Protein AF-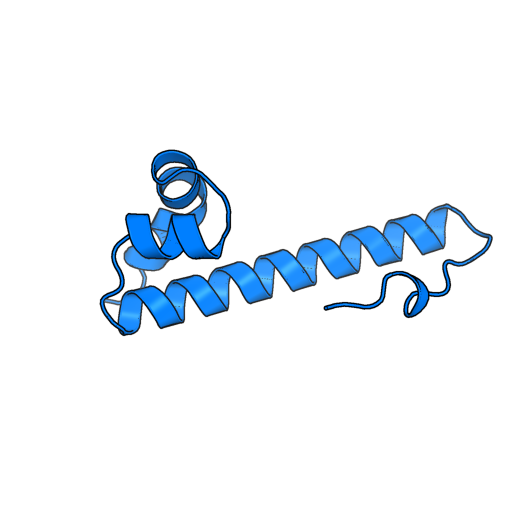A0A7Y6UKI6-F1 (afdb_monomer_lite)

Foldseek 3Di:
DPDPVVDDADPDPVRNVVVVVVVVVVVVVVLQVVVLVCVVVVHDLCVSCVVVVHHSVVSCVPHVVSVVPPD

Structure (mmCIF, N/CA/C/O backbone):
data_AF-A0A7Y6UKI6-F1
#
_entry.id   AF-A0A7Y6UKI6-F1
#
loop_
_atom_site.group_PDB
_atom_site.id
_atom_site.type_symbol
_atom_site.label_atom_id
_atom_site.label_alt_id
_atom_site.label_comp_id
_atom_site.label_asym_id
_atom_site.label_entity_id
_atom_site.label_seq_id
_atom_site.pdbx_PDB_ins_code
_atom_site.Cartn_x
_atom_site.Cartn_y
_atom_site.Cartn_z
_atom_site.occupancy
_atom_site.B_iso_or_equiv
_atom_site.auth_seq_id
_atom_site.auth_comp_id
_atom_site.auth_asym_id
_atom_site.auth_atom_id
_atom_site.pdbx_PDB_model_num
ATOM 1 N N . MET A 1 1 ? 5.589 -15.965 -1.355 1.00 54.75 1 MET A N 1
ATOM 2 C CA . MET A 1 1 ? 6.816 -15.195 -1.633 1.00 54.75 1 MET A CA 1
ATOM 3 C C . MET A 1 1 ? 6.863 -15.033 -3.137 1.00 54.75 1 MET A C 1
ATOM 5 O O . MET A 1 1 ? 6.778 -16.049 -3.810 1.00 54.75 1 MET A O 1
ATOM 9 N N . ILE A 1 2 ? 6.831 -13.802 -3.652 1.00 71.31 2 ILE A N 1
ATOM 10 C CA . ILE A 1 2 ? 7.066 -13.579 -5.085 1.00 71.31 2 ILE A CA 1
ATOM 11 C C . ILE A 1 2 ? 8.534 -13.941 -5.309 1.00 71.31 2 ILE A C 1
ATOM 13 O O . ILE A 1 2 ? 9.397 -13.392 -4.625 1.00 71.31 2 ILE A O 1
ATOM 17 N N . ASP A 1 3 ? 8.787 -14.918 -6.171 1.00 76.31 3 ASP A N 1
ATOM 18 C CA . ASP A 1 3 ? 10.139 -15.310 -6.548 1.00 76.31 3 ASP A CA 1
ATOM 19 C C . ASP A 1 3 ? 10.767 -14.162 -7.363 1.00 76.31 3 ASP A C 1
ATOM 21 O O . ASP A 1 3 ? 10.175 -13.760 -8.371 1.00 76.31 3 ASP A O 1
ATOM 25 N N . PRO A 1 4 ? 11.895 -13.573 -6.923 1.00 61.56 4 PRO A N 1
ATOM 26 C CA . PRO A 1 4 ? 12.550 -12.502 -7.668 1.00 61.56 4 PRO A CA 1
ATOM 27 C C . PRO A 1 4 ? 13.033 -12.959 -9.051 1.00 61.56 4 PRO A C 1
ATOM 29 O O . PRO A 1 4 ? 13.057 -12.137 -9.966 1.00 61.56 4 PRO A O 1
ATOM 32 N N . ASP A 1 5 ? 13.326 -14.251 -9.231 1.00 66.81 5 ASP A N 1
ATOM 33 C CA . ASP A 1 5 ? 13.821 -14.807 -10.495 1.00 66.81 5 ASP A CA 1
ATOM 34 C C . ASP A 1 5 ? 12.687 -15.129 -11.485 1.00 66.81 5 ASP A C 1
ATOM 36 O O . ASP A 1 5 ? 12.936 -15.416 -12.658 1.00 66.81 5 ASP A O 1
ATOM 40 N N . ALA A 1 6 ? 11.422 -15.019 -11.057 1.00 67.19 6 ALA A N 1
ATOM 41 C CA . ALA A 1 6 ? 10.269 -15.171 -11.946 1.00 67.19 6 ALA A CA 1
ATOM 42 C C . ALA A 1 6 ? 10.145 -14.032 -12.976 1.00 67.19 6 ALA A C 1
ATOM 44 O O . ALA A 1 6 ? 9.406 -14.170 -13.953 1.00 67.19 6 ALA A O 1
ATOM 45 N N . PHE A 1 7 ? 10.856 -12.916 -12.783 1.00 68.19 7 PHE A N 1
ATOM 46 C CA . PHE A 1 7 ? 10.895 -11.803 -13.728 1.00 68.19 7 PHE A CA 1
ATOM 47 C C . PHE A 1 7 ? 12.229 -11.808 -14.476 1.00 68.19 7 PHE A C 1
ATOM 49 O O . PHE A 1 7 ? 13.205 -11.203 -14.041 1.00 68.19 7 PHE A O 1
ATOM 56 N N . GLN A 1 8 ? 12.270 -12.484 -15.624 1.00 70.38 8 GLN A N 1
ATOM 57 C CA . GLN A 1 8 ? 13.366 -12.318 -16.580 1.00 70.38 8 GLN A CA 1
ATOM 58 C C . GLN A 1 8 ? 13.322 -10.876 -17.107 1.00 70.38 8 GLN A C 1
ATOM 60 O O . GLN A 1 8 ? 12.403 -10.499 -17.834 1.00 70.38 8 GLN A O 1
ATOM 65 N N . LEU A 1 9 ? 14.279 -10.055 -16.676 1.00 76.94 9 LEU A N 1
ATOM 66 C CA . LEU A 1 9 ? 14.437 -8.681 -17.140 1.00 76.94 9 LEU A CA 1
ATOM 67 C C . LEU A 1 9 ? 15.061 -8.685 -18.537 1.00 76.94 9 LEU A C 1
ATOM 69 O O . LEU A 1 9 ? 15.978 -9.457 -18.805 1.00 76.94 9 LEU A O 1
ATOM 73 N N . SER A 1 10 ? 14.554 -7.828 -19.419 1.00 80.81 10 SER A N 1
ATOM 74 C CA . SER A 1 10 ? 15.135 -7.622 -20.746 1.00 80.81 10 SER A CA 1
ATOM 75 C C . SER A 1 10 ? 16.509 -6.960 -20.636 1.00 80.81 10 SER A C 1
ATOM 77 O O . SER A 1 10 ? 16.724 -6.122 -19.752 1.00 80.81 10 SER A O 1
ATOM 79 N N . ASP A 1 11 ? 17.409 -7.284 -21.567 1.00 86.38 11 ASP A N 1
ATOM 80 C CA . ASP A 1 11 ? 18.717 -6.629 -21.700 1.00 86.38 11 ASP A CA 1
ATOM 81 C C . ASP A 1 11 ? 18.592 -5.141 -22.080 1.00 86.38 11 ASP A C 1
ATOM 83 O O . ASP A 1 11 ? 19.554 -4.386 -21.932 1.00 86.38 11 ASP A O 1
ATOM 87 N N . ASP A 1 12 ? 17.414 -4.694 -22.539 1.00 92.44 12 ASP A 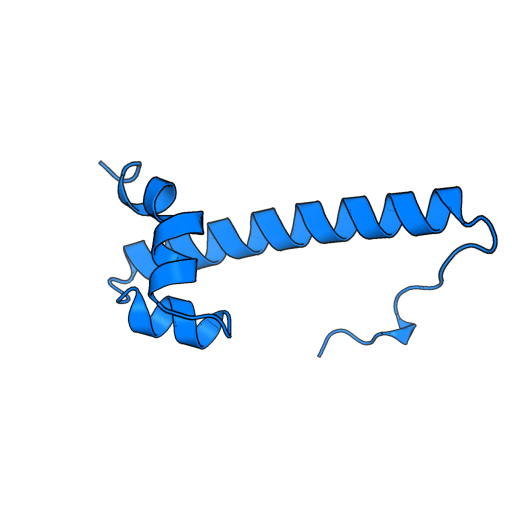N 1
ATOM 88 C CA . ASP A 1 12 ? 17.104 -3.277 -22.730 1.00 92.44 12 ASP A CA 1
ATOM 89 C C . ASP A 1 12 ? 16.652 -2.625 -21.401 1.00 92.44 12 ASP A C 1
ATOM 91 O O . ASP A 1 12 ? 15.570 -2.937 -20.876 1.00 92.44 12 ASP A O 1
ATOM 95 N N . PRO A 1 13 ? 17.417 -1.655 -20.852 1.00 92.38 13 PRO A N 1
ATOM 96 C CA . PRO A 1 13 ? 17.026 -0.933 -19.646 1.00 92.38 13 PRO A CA 1
ATOM 97 C C . PRO A 1 13 ? 15.670 -0.227 -19.763 1.00 92.38 13 PRO A C 1
ATOM 99 O O . PRO A 1 13 ? 14.973 -0.085 -18.756 1.00 92.38 13 PRO A O 1
ATOM 102 N N . ALA A 1 14 ? 15.271 0.217 -20.961 1.00 94.88 14 ALA A N 1
ATOM 103 C CA . ALA A 1 14 ? 13.991 0.887 -21.166 1.00 94.88 14 ALA A CA 1
ATOM 104 C C . ALA A 1 14 ? 12.808 -0.069 -20.940 1.00 94.88 14 ALA A C 1
ATOM 106 O O . ALA A 1 14 ? 11.850 0.284 -20.245 1.00 94.88 14 ALA A O 1
ATOM 107 N N . GLU A 1 15 ? 12.895 -1.293 -21.460 1.00 92.44 15 GLU A N 1
ATOM 108 C CA . GLU A 1 15 ? 11.873 -2.329 -21.284 1.00 92.44 15 GLU A CA 1
ATOM 109 C C . GLU A 1 15 ? 11.793 -2.802 -19.825 1.00 92.44 15 GLU A C 1
ATOM 111 O O . GLU A 1 15 ? 10.705 -2.919 -19.247 1.00 92.44 15 GLU A O 1
ATOM 116 N N . THR A 1 16 ? 12.948 -2.977 -19.181 1.00 91.31 16 THR A N 1
ATOM 117 C CA . THR A 1 16 ? 13.026 -3.294 -17.751 1.00 91.31 16 THR A CA 1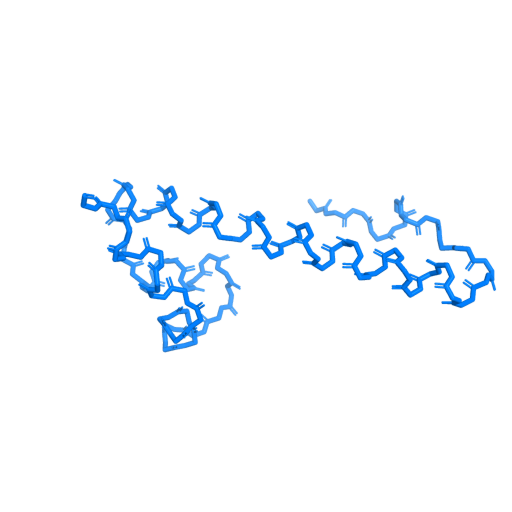
ATOM 118 C C . THR A 1 16 ? 12.361 -2.209 -16.897 1.00 91.31 16 THR A C 1
ATOM 120 O O . THR A 1 16 ? 11.531 -2.510 -16.034 1.00 91.31 16 THR A O 1
ATOM 123 N N . LEU A 1 17 ? 12.642 -0.928 -17.156 1.00 93.69 17 LEU A N 1
ATOM 124 C CA . LEU A 1 17 ? 12.010 0.178 -16.430 1.00 93.69 17 LEU A CA 1
ATOM 125 C C . LEU A 1 17 ? 10.499 0.258 -16.686 1.00 93.69 17 LEU A C 1
ATOM 127 O O . LEU A 1 17 ? 9.741 0.521 -15.748 1.00 93.69 17 LEU A O 1
ATOM 131 N N . ALA A 1 1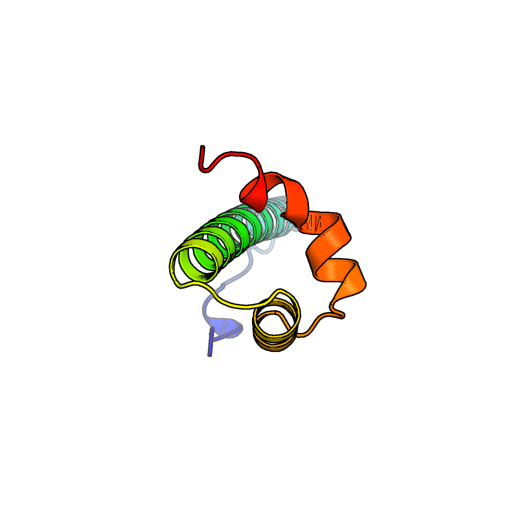8 ? 10.044 -0.009 -17.913 1.00 92.50 18 ALA A N 1
ATOM 132 C CA . ALA A 1 18 ? 8.619 -0.076 -18.234 1.00 92.50 18 ALA A CA 1
ATOM 133 C C . ALA A 1 18 ? 7.911 -1.186 -17.436 1.00 92.50 18 ALA A C 1
ATOM 135 O O . ALA A 1 18 ? 6.849 -0.949 -16.853 1.00 92.50 18 ALA A O 1
ATOM 136 N N . THR A 1 19 ? 8.539 -2.359 -17.323 1.00 91.06 19 THR A N 1
ATOM 137 C CA . THR A 1 19 ? 8.046 -3.483 -16.510 1.00 91.06 19 THR A CA 1
ATOM 138 C C . THR A 1 19 ? 7.954 -3.105 -15.035 1.00 91.06 19 THR A C 1
ATOM 140 O O . THR A 1 19 ? 6.918 -3.300 -14.399 1.00 91.06 19 THR A O 1
ATOM 143 N N . VAL A 1 20 ? 8.995 -2.473 -14.488 1.00 92.94 20 VAL A N 1
ATOM 144 C CA . VAL A 1 20 ? 8.995 -1.991 -13.100 1.00 92.94 20 VAL A CA 1
ATOM 145 C C . VAL A 1 20 ? 7.859 -0.988 -12.856 1.00 92.94 20 VAL A C 1
ATOM 147 O O . VAL A 1 20 ? 7.196 -1.041 -11.818 1.00 92.94 20 VAL A O 1
ATOM 150 N N . VAL A 1 21 ? 7.593 -0.078 -13.800 1.00 95.94 21 VAL A N 1
ATOM 151 C CA . VAL A 1 21 ? 6.466 0.865 -13.704 1.00 95.94 21 VAL A CA 1
ATOM 152 C C . VAL A 1 21 ? 5.124 0.132 -13.721 1.00 95.94 21 VAL A C 1
ATOM 154 O O . VAL A 1 21 ? 4.249 0.460 -12.917 1.00 95.94 21 VAL A O 1
ATOM 157 N N . ALA A 1 22 ? 4.954 -0.862 -14.593 1.00 94.25 22 ALA A N 1
ATOM 158 C CA . ALA A 1 22 ? 3.736 -1.665 -14.650 1.00 94.25 22 ALA A CA 1
ATOM 159 C C . ALA A 1 22 ? 3.489 -2.421 -13.333 1.00 94.25 22 ALA A C 1
ATOM 161 O O . ALA A 1 22 ? 2.382 -2.372 -12.794 1.00 94.25 22 ALA A O 1
ATOM 162 N N . LEU A 1 23 ? 4.531 -3.033 -12.764 1.00 93.75 23 LEU A N 1
ATOM 163 C CA . LEU A 1 23 ? 4.459 -3.735 -11.482 1.00 93.75 23 LEU A CA 1
ATOM 164 C C . LEU A 1 23 ? 4.113 -2.795 -10.324 1.00 93.75 23 LEU A C 1
ATOM 166 O O . LEU A 1 23 ? 3.279 -3.147 -9.495 1.00 93.75 23 LEU A O 1
ATOM 170 N N . ARG A 1 24 ? 4.684 -1.582 -10.282 1.00 95.44 24 ARG A N 1
ATOM 171 C CA . ARG A 1 24 ? 4.323 -0.574 -9.267 1.00 95.44 24 ARG A CA 1
ATOM 172 C C . ARG A 1 24 ? 2.851 -0.190 -9.355 1.00 95.44 24 ARG A C 1
ATOM 174 O O . ARG A 1 24 ? 2.167 -0.201 -8.342 1.00 95.44 24 ARG A O 1
ATOM 181 N N . ARG A 1 25 ? 2.338 0.062 -10.563 1.00 96.50 25 ARG A N 1
ATOM 182 C CA . ARG A 1 25 ? 0.914 0.381 -10.768 1.00 96.50 25 ARG A CA 1
ATOM 183 C C . ARG A 1 25 ? -0.000 -0.762 -10.329 1.00 96.50 25 ARG A C 1
ATOM 185 O O . ARG A 1 25 ? -1.037 -0.514 -9.718 1.00 96.50 25 ARG A O 1
ATOM 192 N N . LEU A 1 26 ? 0.381 -2.003 -10.632 1.00 95.88 26 LEU A N 1
ATOM 193 C CA . LEU A 1 26 ? -0.360 -3.180 -10.187 1.00 95.88 26 LEU A CA 1
ATOM 194 C C . LEU A 1 26 ? -0.337 -3.304 -8.658 1.00 95.88 26 LEU A C 1
ATOM 196 O O . LEU A 1 26 ? -1.388 -3.499 -8.052 1.00 95.88 26 LEU A O 1
ATOM 200 N N . ALA A 1 27 ? 0.832 -3.147 -8.036 1.00 94.88 27 ALA A N 1
ATOM 201 C CA . ALA A 1 27 ? 0.978 -3.176 -6.585 1.00 94.88 27 ALA A CA 1
ATOM 202 C C . ALA A 1 27 ? 0.135 -2.085 -5.907 1.00 94.88 27 ALA A C 1
ATOM 204 O O . ALA A 1 27 ? -0.595 -2.391 -4.969 1.00 94.88 27 ALA A O 1
ATOM 205 N N . ASP A 1 28 ? 0.156 -0.854 -6.426 1.00 95.00 28 ASP A N 1
ATOM 206 C CA . ASP A 1 28 ? -0.655 0.257 -5.917 1.00 95.00 28 ASP A CA 1
ATOM 207 C C . ASP A 1 28 ? -2.161 -0.052 -6.008 1.00 95.00 28 ASP A C 1
ATOM 209 O O . ASP A 1 28 ? -2.923 0.232 -5.082 1.00 95.00 28 ASP A O 1
ATOM 213 N N . SER A 1 29 ? -2.608 -0.667 -7.109 1.00 96.19 29 SER A N 1
ATOM 214 C CA . SER A 1 29 ? -4.008 -1.075 -7.277 1.00 96.19 29 SER A CA 1
ATOM 215 C C . SER A 1 29 ? -4.415 -2.165 -6.282 1.00 96.19 29 SER A C 1
ATOM 217 O O . SER A 1 29 ? -5.474 -2.064 -5.657 1.00 96.19 29 SER A O 1
ATOM 219 N N . LEU A 1 30 ? -3.575 -3.189 -6.104 1.00 96.31 30 LEU A N 1
ATOM 220 C CA . LEU A 1 30 ? -3.820 -4.279 -5.157 1.00 96.31 30 LEU A CA 1
ATOM 221 C C . LEU A 1 30 ? -3.806 -3.784 -3.705 1.00 96.31 30 LEU A C 1
ATOM 223 O O . LEU A 1 30 ? -4.667 -4.188 -2.926 1.00 96.31 30 LEU A O 1
ATOM 227 N N . GLU A 1 31 ? -2.883 -2.882 -3.351 1.00 96.12 31 GLU A N 1
ATOM 228 C CA . GLU A 1 31 ? -2.826 -2.235 -2.034 1.00 96.12 31 GLU A CA 1
ATOM 229 C C . GLU A 1 31 ? -4.158 -1.544 -1.724 1.00 96.12 31 GLU A C 1
ATOM 231 O O . GLU A 1 31 ? -4.770 -1.814 -0.689 1.00 96.12 31 GLU A O 1
ATOM 236 N N . ARG A 1 32 ? -4.658 -0.706 -2.642 1.00 96.12 32 ARG A N 1
ATOM 237 C CA . ARG A 1 32 ? -5.921 0.023 -2.443 1.00 96.12 32 ARG A CA 1
ATOM 238 C C . ARG A 1 32 ? -7.123 -0.912 -2.302 1.00 96.12 32 ARG A C 1
ATOM 240 O O . ARG A 1 32 ? -7.928 -0.715 -1.395 1.00 96.12 32 ARG A O 1
ATOM 247 N N . GLN A 1 33 ? -7.229 -1.943 -3.142 1.00 96.75 33 GLN A N 1
ATOM 248 C CA . GLN A 1 33 ? -8.307 -2.940 -3.056 1.00 96.75 33 GLN A CA 1
ATOM 249 C C . GLN A 1 33 ? -8.278 -3.700 -1.723 1.00 96.75 33 GLN A C 1
ATOM 251 O O . GLN A 1 33 ? -9.310 -3.862 -1.073 1.00 96.75 33 GLN A O 1
ATOM 256 N N . ALA A 1 34 ? -7.093 -4.127 -1.279 1.00 96.38 34 ALA A N 1
ATOM 257 C CA . ALA A 1 34 ? -6.932 -4.824 -0.007 1.00 96.38 34 ALA A CA 1
ATOM 258 C C . ALA A 1 34 ? -7.288 -3.928 1.190 1.00 96.38 34 ALA A C 1
ATOM 260 O O . ALA A 1 34 ? -7.917 -4.391 2.142 1.00 96.38 34 ALA A O 1
ATOM 261 N N . VAL A 1 35 ? -6.915 -2.646 1.137 1.00 96.88 35 VAL A N 1
ATOM 262 C CA . VAL A 1 35 ? -7.238 -1.658 2.176 1.00 96.88 35 VAL A CA 1
ATOM 263 C C . VAL A 1 35 ? -8.740 -1.401 2.237 1.00 96.88 35 VAL A C 1
ATOM 265 O O . VAL A 1 35 ? -9.297 -1.447 3.330 1.00 96.88 35 VAL A O 1
ATOM 268 N N . ALA A 1 36 ? -9.404 -1.201 1.096 1.00 96.25 36 ALA A N 1
ATOM 269 C CA . ALA A 1 36 ? -10.857 -1.034 1.039 1.00 96.25 36 ALA A CA 1
ATOM 270 C C . ALA A 1 36 ? -11.582 -2.247 1.649 1.00 96.25 36 ALA A C 1
ATOM 272 O O . ALA A 1 36 ? -12.350 -2.097 2.597 1.00 96.25 36 ALA A O 1
ATOM 273 N N . ALA A 1 37 ? -11.225 -3.462 1.225 1.00 96.44 37 ALA A N 1
ATOM 274 C CA . ALA A 1 37 ? -11.794 -4.692 1.778 1.00 96.44 37 ALA A CA 1
ATOM 275 C C . ALA A 1 37 ? -11.504 -4.875 3.283 1.00 96.44 37 ALA A C 1
ATOM 277 O O . ALA A 1 37 ? -12.283 -5.496 4.008 1.00 96.44 37 ALA A O 1
ATOM 278 N N . ALA A 1 38 ? -10.371 -4.372 3.784 1.00 97.00 38 ALA A N 1
ATOM 279 C CA . ALA A 1 38 ? -10.062 -4.386 5.212 1.00 97.00 38 ALA A CA 1
ATOM 280 C C . ALA A 1 38 ? -10.939 -3.394 5.993 1.00 97.00 38 ALA A C 1
ATOM 282 O O . ALA A 1 38 ? -11.432 -3.741 7.069 1.00 97.00 38 ALA A O 1
ATOM 283 N N . LEU A 1 39 ? -11.160 -2.193 5.449 1.00 95.44 39 LEU A N 1
ATOM 284 C CA . LEU A 1 39 ? -12.050 -1.185 6.031 1.00 95.44 39 LEU A CA 1
ATOM 285 C C . LEU A 1 39 ? -13.498 -1.689 6.092 1.00 95.44 39 LEU A C 1
ATOM 287 O O . LEU A 1 39 ? -14.111 -1.598 7.152 1.00 95.44 39 LEU A O 1
ATOM 291 N N . GLU A 1 40 ? -14.002 -2.316 5.025 1.00 95.19 40 GLU A N 1
ATOM 292 C CA . GLU A 1 40 ? -15.327 -2.966 4.997 1.00 95.19 40 GLU A CA 1
ATOM 293 C C . GLU A 1 40 ? -15.474 -4.040 6.085 1.00 95.19 40 GLU A C 1
ATOM 295 O O . GLU A 1 40 ? -16.527 -4.197 6.699 1.00 95.19 40 GLU A O 1
ATOM 300 N N . LYS A 1 41 ? -14.388 -4.763 6.383 1.00 96.75 41 LYS A N 1
ATOM 301 C CA . LYS A 1 41 ? -14.327 -5.756 7.469 1.00 96.75 41 LYS A CA 1
ATOM 302 C C . LYS A 1 41 ? -14.108 -5.135 8.854 1.00 96.75 41 LYS A C 1
ATOM 304 O O . LYS A 1 41 ? -13.832 -5.864 9.809 1.00 96.75 41 LYS A O 1
ATOM 309 N N . GLY A 1 42 ? -14.174 -3.810 8.975 1.00 96.50 42 GLY A N 1
ATOM 310 C CA . GLY A 1 42 ? -14.015 -3.078 10.231 1.00 96.50 42 GLY A CA 1
ATOM 311 C C . GLY A 1 42 ? -12.590 -3.082 10.786 1.00 96.50 42 GLY A C 1
ATOM 312 O O . GLY A 1 42 ? -12.396 -2.914 11.993 1.00 96.50 42 GLY A O 1
ATOM 313 N N . TRP A 1 43 ? -11.567 -3.317 9.956 1.00 97.38 43 TRP A N 1
ATOM 314 C CA . TRP A 1 43 ? -10.185 -3.259 10.429 1.00 97.38 43 TRP A CA 1
ATOM 315 C C . TRP A 1 43 ? -9.805 -1.835 10.827 1.00 97.38 43 TRP A C 1
ATOM 317 O O . TRP A 1 43 ? -10.112 -0.862 10.144 1.00 97.38 43 TRP A O 1
ATOM 327 N N . SER A 1 44 ? -9.052 -1.714 11.921 1.00 96.00 44 SER A N 1
ATOM 328 C CA . SER A 1 44 ? -8.472 -0.433 12.305 1.00 96.00 44 SER A CA 1
ATOM 329 C C . SER A 1 44 ? -7.289 -0.074 11.405 1.00 96.00 44 SER A C 1
ATOM 331 O O . SER A 1 44 ? -6.528 -0.936 10.957 1.00 96.00 44 SER A O 1
ATOM 333 N N . TRP A 1 45 ? -7.048 1.225 11.241 1.00 95.94 45 TRP A N 1
ATOM 334 C CA . TRP A 1 45 ? -5.874 1.741 10.535 1.00 95.94 45 TRP A CA 1
ATOM 335 C C . TRP A 1 45 ? -4.538 1.231 11.078 1.00 95.94 45 TRP A C 1
ATOM 337 O O . TRP A 1 45 ? -3.581 1.099 10.323 1.00 95.94 45 TRP A O 1
ATOM 347 N N . ALA A 1 46 ? -4.458 0.918 12.374 1.00 97.31 46 ALA A N 1
ATOM 348 C CA . ALA A 1 46 ? -3.258 0.325 12.957 1.00 97.31 46 ALA A CA 1
ATOM 349 C C . ALA A 1 46 ? -3.011 -1.096 12.426 1.00 97.31 46 ALA A C 1
ATOM 351 O O . ALA A 1 46 ? -1.879 -1.438 12.097 1.00 97.31 46 ALA A O 1
ATOM 352 N N . ARG A 1 47 ? -4.074 -1.900 12.287 1.00 97.94 47 ARG A N 1
ATOM 353 C CA . ARG A 1 47 ? -3.993 -3.260 11.743 1.00 97.94 47 ARG A CA 1
ATOM 354 C C . ARG A 1 47 ? -3.669 -3.256 10.249 1.00 97.94 47 ARG A C 1
ATOM 356 O O . ARG A 1 47 ? -2.862 -4.061 9.800 1.00 97.94 47 ARG A O 1
ATOM 363 N N . ILE A 1 48 ? -4.257 -2.326 9.497 1.00 97.12 48 ILE A N 1
ATOM 364 C CA . ILE A 1 48 ? -3.945 -2.129 8.074 1.00 97.12 48 ILE A CA 1
ATOM 365 C C . ILE A 1 48 ? -2.470 -1.740 7.907 1.00 97.12 48 ILE A C 1
ATOM 367 O O . ILE A 1 48 ? -1.749 -2.375 7.145 1.00 97.12 48 ILE A O 1
ATOM 371 N N . ALA A 1 49 ? -1.994 -0.758 8.676 1.00 96.69 49 ALA A N 1
ATOM 372 C CA . ALA A 1 49 ? -0.601 -0.317 8.638 1.00 96.69 49 ALA A CA 1
ATOM 373 C C . ALA A 1 49 ? 0.387 -1.447 8.972 1.00 96.69 49 ALA A C 1
ATOM 375 O O . ALA A 1 49 ? 1.397 -1.596 8.288 1.00 96.69 49 ALA A O 1
ATOM 376 N N . GLN A 1 50 ? 0.058 -2.283 9.964 1.00 97.25 50 GLN A N 1
ATOM 377 C CA . GLN A 1 50 ? 0.837 -3.476 10.292 1.00 97.25 50 GLN A CA 1
ATOM 378 C C . GLN A 1 50 ? 0.920 -4.449 9.107 1.00 97.25 50 GLN A C 1
ATOM 380 O O . GLN A 1 50 ? 2.006 -4.934 8.806 1.00 97.25 50 GLN A O 1
ATOM 385 N N . GLY A 1 51 ? -0.199 -4.711 8.421 1.00 95.25 51 GLY A N 1
ATOM 386 C CA . GLY A 1 51 ? -0.231 -5.583 7.241 1.00 95.25 51 GLY A CA 1
ATOM 387 C C . GLY A 1 51 ? 0.574 -5.042 6.055 1.00 95.25 51 GLY A C 1
ATOM 388 O O . GLY A 1 51 ? 1.154 -5.821 5.307 1.00 95.25 51 GLY A O 1
ATOM 389 N N . LEU A 1 52 ? 0.649 -3.716 5.917 1.00 94.94 52 LEU A N 1
ATOM 390 C CA . LEU A 1 52 ? 1.428 -3.034 4.879 1.00 94.94 52 LEU A CA 1
ATOM 391 C C . LEU A 1 52 ? 2.901 -2.800 5.264 1.00 94.94 52 LEU A C 1
ATOM 393 O O . LEU A 1 52 ? 3.679 -2.333 4.438 1.00 94.94 52 LEU A O 1
ATOM 397 N N . GLY A 1 53 ? 3.297 -3.079 6.511 1.00 96.19 53 GLY A N 1
ATOM 398 C CA . GLY A 1 53 ? 4.658 -2.823 6.993 1.00 96.19 53 GLY A CA 1
ATOM 399 C C . GLY A 1 53 ? 5.024 -1.335 7.087 1.00 96.19 53 GLY A C 1
ATOM 400 O O . GLY A 1 53 ? 6.198 -0.984 6.995 1.00 96.19 53 GLY A O 1
ATOM 401 N N . ILE A 1 54 ? 4.036 -0.452 7.264 1.00 96.38 54 ILE A N 1
ATOM 402 C CA . ILE A 1 54 ? 4.226 1.005 7.369 1.00 96.38 54 ILE A CA 1
ATOM 403 C C . ILE A 1 54 ? 3.670 1.544 8.690 1.00 96.38 54 ILE A C 1
ATOM 405 O O . ILE A 1 54 ? 2.986 0.851 9.440 1.00 96.38 54 ILE A O 1
ATOM 409 N N . SER A 1 55 ? 3.942 2.815 8.994 1.00 97.25 55 SER A N 1
ATOM 410 C CA . SER A 1 55 ? 3.350 3.458 10.170 1.00 97.25 55 SER A CA 1
ATOM 411 C C . SER A 1 55 ? 1.858 3.755 9.970 1.00 97.25 55 SER A C 1
ATOM 413 O O . SER A 1 55 ? 1.394 3.997 8.853 1.00 97.25 55 SER A O 1
ATOM 415 N N . LYS A 1 56 ? 1.097 3.816 11.074 1.00 95.56 56 LYS A N 1
ATOM 416 C CA . LYS A 1 56 ? -0.325 4.206 11.055 1.00 95.56 56 LYS A CA 1
ATOM 417 C C . LYS A 1 56 ? -0.531 5.566 10.383 1.00 95.56 56 LYS A C 1
ATOM 419 O O . LYS A 1 56 ? -1.472 5.729 9.612 1.00 95.56 56 LYS A O 1
ATOM 424 N N . GLN A 1 57 ? 0.336 6.537 10.674 1.00 95.25 57 GLN A N 1
ATOM 425 C CA . GLN A 1 57 ? 0.270 7.877 10.090 1.00 95.25 57 GLN A CA 1
ATOM 426 C C . GLN A 1 57 ? 0.511 7.838 8.577 1.00 95.25 57 GLN A C 1
ATOM 428 O O . GLN A 1 57 ? -0.191 8.525 7.839 1.00 95.25 57 GLN A O 1
ATOM 433 N N . ALA A 1 58 ? 1.459 7.018 8.108 1.00 95.19 58 ALA A N 1
ATOM 434 C CA . ALA A 1 58 ? 1.713 6.843 6.680 1.00 95.19 58 ALA A CA 1
ATOM 435 C C . ALA A 1 58 ? 0.517 6.200 5.965 1.00 95.19 58 ALA A C 1
ATOM 437 O O . ALA A 1 58 ? 0.131 6.681 4.902 1.00 95.19 58 ALA A O 1
ATOM 438 N N . ALA A 1 59 ? -0.098 5.176 6.567 1.00 94.62 59 ALA A N 1
ATOM 439 C CA . ALA A 1 59 ? -1.301 4.543 6.028 1.00 94.62 59 ALA A CA 1
ATOM 440 C C . ALA A 1 59 ? -2.458 5.545 5.919 1.00 94.62 59 ALA A C 1
ATOM 442 O O . ALA A 1 59 ? -2.998 5.738 4.834 1.00 94.62 59 ALA A O 1
ATOM 443 N N . HIS A 1 60 ? -2.769 6.259 7.008 1.00 92.62 60 HIS A N 1
ATOM 444 C CA . HIS A 1 60 ? -3.809 7.292 7.002 1.00 92.62 60 HIS A CA 1
ATOM 445 C C . HIS A 1 60 ? -3.550 8.355 5.932 1.00 92.62 60 HIS A C 1
ATOM 447 O O . HIS A 1 60 ? -4.435 8.650 5.143 1.00 92.62 60 HIS A O 1
ATOM 453 N N . LYS A 1 61 ? -2.335 8.912 5.874 1.00 94.56 61 LYS A N 1
ATOM 454 C CA . LYS A 1 61 ? -1.999 9.979 4.922 1.00 94.56 61 LYS A CA 1
ATOM 455 C C . LYS A 1 61 ? -2.142 9.536 3.462 1.00 94.56 61 LYS A C 1
ATOM 457 O O . LYS A 1 61 ? -2.472 10.361 2.618 1.00 94.56 61 LYS A O 1
ATOM 462 N N . ARG A 1 62 ? -1.830 8.273 3.152 1.00 92.62 62 ARG A N 1
ATOM 463 C CA . ARG A 1 62 ? -1.814 7.754 1.774 1.00 92.62 62 ARG A CA 1
ATOM 464 C C . ARG A 1 62 ? -3.169 7.245 1.287 1.00 92.62 62 ARG A C 1
ATOM 466 O O . ARG A 1 62 ? -3.366 7.209 0.07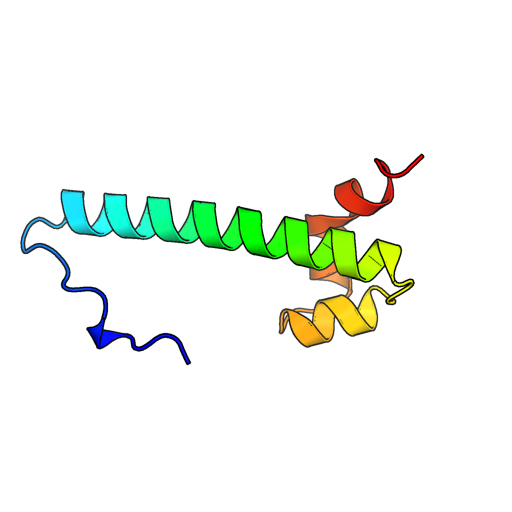7 1.00 92.62 62 ARG A O 1
ATOM 473 N N . LEU A 1 63 ? -4.025 6.786 2.201 1.00 92.12 63 LEU A N 1
ATOM 474 C CA . LEU A 1 63 ? -5.153 5.909 1.870 1.00 92.12 63 LEU A CA 1
ATOM 475 C C . LEU A 1 63 ? -6.477 6.320 2.536 1.00 92.12 63 LEU A C 1
ATOM 477 O O . LEU A 1 63 ? -7.469 5.610 2.392 1.00 92.12 63 LEU A O 1
ATOM 481 N N . SER A 1 64 ? -6.528 7.428 3.291 1.00 90.88 64 SER A N 1
ATOM 482 C CA . SER A 1 64 ? -7.761 7.870 3.968 1.00 90.88 64 SER A CA 1
ATOM 483 C C . SER A 1 64 ? -8.903 8.219 3.011 1.00 90.88 64 SER A C 1
ATOM 485 O O . SER A 1 64 ? -10.061 8.176 3.415 1.00 90.88 64 SER A O 1
ATOM 487 N N . ASP A 1 65 ? -8.590 8.544 1.756 1.00 93.69 65 ASP A N 1
ATOM 488 C CA . ASP A 1 65 ? -9.565 8.743 0.680 1.00 93.69 65 ASP A CA 1
ATOM 489 C C . ASP A 1 65 ? -10.472 7.516 0.500 1.00 93.69 65 ASP A C 1
ATOM 491 O O . ASP A 1 65 ? -11.680 7.666 0.321 1.00 93.69 65 ASP A O 1
ATOM 495 N N . LEU A 1 66 ? -9.929 6.306 0.672 1.00 90.12 66 LEU A N 1
ATOM 496 C CA . LEU A 1 66 ? -10.686 5.054 0.563 1.00 90.12 66 LEU A CA 1
ATOM 497 C 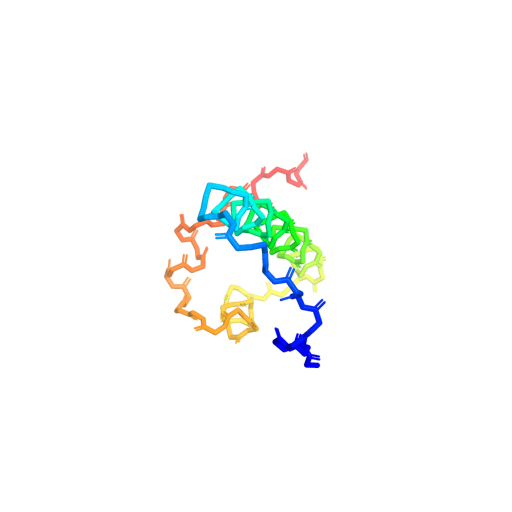C . LEU A 1 66 ? -11.746 4.879 1.659 1.00 90.12 66 LEU A C 1
ATOM 499 O O . LEU A 1 66 ? -12.716 4.161 1.452 1.00 90.12 66 LEU A O 1
ATOM 503 N N . ALA A 1 67 ? -11.592 5.536 2.812 1.00 82.62 67 ALA A N 1
ATOM 504 C CA . ALA A 1 67 ? -12.587 5.481 3.885 1.00 82.62 67 ALA A CA 1
ATOM 505 C C . ALA A 1 67 ? -13.760 6.451 3.679 1.00 82.62 67 ALA A C 1
ATOM 507 O O . ALA A 1 67 ? -14.740 6.362 4.408 1.00 82.62 67 ALA A O 1
ATOM 508 N N . THR A 1 68 ? -13.657 7.380 2.722 1.00 76.62 68 THR A N 1
ATOM 509 C CA . THR A 1 68 ? -14.668 8.434 2.507 1.00 76.62 68 THR A CA 1
ATOM 510 C C . THR A 1 68 ? -15.618 8.107 1.347 1.00 76.62 68 THR A C 1
ATOM 512 O O . THR A 1 68 ? -16.648 8.748 1.206 1.00 76.62 68 THR A O 1
ATOM 515 N N . GLY A 1 69 ? -15.278 7.125 0.503 1.00 64.31 69 GLY A N 1
ATOM 516 C CA . GLY A 1 69 ? -16.054 6.736 -0.683 1.00 64.31 69 GLY A CA 1
ATOM 517 C C . GLY A 1 69 ? -16.982 5.529 -0.499 1.00 64.31 69 GLY A C 1
ATOM 518 O O . GLY A 1 69 ? -17.400 4.960 -1.501 1.00 64.31 69 GLY A O 1
ATOM 519 N N . ASN A 1 70 ? -17.250 5.106 0.741 1.00 54.75 70 ASN A N 1
ATOM 520 C CA . ASN A 1 70 ? -18.093 3.946 1.070 1.00 54.75 70 ASN A CA 1
ATOM 521 C C . ASN A 1 70 ? -19.445 4.349 1.708 1.00 54.75 70 ASN A C 1
ATOM 523 O O . ASN A 1 70 ? -20.032 3.550 2.437 1.00 54.75 70 ASN A O 1
ATOM 527 N N . ASP A 1 71 ? -19.893 5.585 1.464 1.00 46.19 71 ASP A N 1
ATOM 528 C CA . ASP A 1 71 ? -21.254 6.073 1.753 1.00 46.19 71 ASP A CA 1
ATOM 529 C C . ASP A 1 71 ? -22.150 5.969 0.508 1.00 46.19 71 ASP A C 1
ATOM 531 O O . ASP A 1 71 ? -21.651 6.259 -0.608 1.00 46.19 71 ASP A O 1
#

Secondary structure (DSSP, 8-state):
---GGGS---SSHHHHHHHHHHHHHHHHHHHHHHHHHHHHTT--HHHHHHHHTS-HHHHHHHHGGGGTS--

Sequence (71 aa):
MIDPDAFQLSDDPAETLATVVALRRLADSLERQAVAAALEKGWSWARIAQGLGISKQAAHKRLSDLATGND

Organism: NCBI:txid2742698

pLDDT: mean 89.18, std 12.09, range [46.19, 97.94]

Radius of gyration: 15.48 Å; chains: 1; bounding box: 40×25×36 Å